Protein AF-A0A7C4M3K8-F1 (afdb_monomer_lite)

Secondary structure (DSSP, 8-state):
--HHHHHHHHHHTTPPP-HHHHHHHHHHHH-SS---HHHHHHHHHT-

Foldseek 3Di:
DDLVVVVVVCVVVVHDDDPVVSLLCVQCVPDPDRDDPVRSVVVVVVD

Structure (mmCIF, N/CA/C/O backbone):
data_AF-A0A7C4M3K8-F1
#
_entry.id   AF-A0A7C4M3K8-F1
#
loop_
_atom_site.group_PDB
_atom_site.id
_atom_site.type_symbol
_atom_site.label_atom_id
_atom_site.label_alt_id
_atom_site.label_comp_id
_atom_site.label_asym_id
_atom_site.label_entity_id
_atom_site.label_seq_id
_atom_site.pdbx_PDB_ins_code
_atom_site.Cartn_x
_atom_site.Cartn_y
_atom_site.Cartn_z
_atom_site.occupancy
_atom_site.B_iso_or_equiv
_atom_site.auth_seq_id
_atom_site.auth_comp_id
_atom_site.auth_asym_id
_atom_site.auth_atom_id
_atom_site.pdbx_PDB_model_num
ATOM 1 N N . MET A 1 1 ? 10.327 6.768 2.088 1.00 77.75 1 MET A N 1
ATOM 2 C CA . MET A 1 1 ? 9.244 7.301 2.941 1.00 77.75 1 MET A CA 1
ATOM 3 C C . MET A 1 1 ? 9.019 6.302 4.066 1.00 77.75 1 MET A C 1
ATOM 5 O O . MET A 1 1 ? 9.041 5.109 3.780 1.00 77.75 1 MET A O 1
ATOM 9 N N . LYS A 1 2 ? 8.901 6.741 5.322 1.00 86.69 2 LYS A N 1
ATOM 10 C CA . LYS A 1 2 ? 8.670 5.836 6.468 1.00 86.69 2 LYS A CA 1
ATOM 11 C C . LYS A 1 2 ? 7.180 5.498 6.602 1.00 86.69 2 LYS A C 1
ATOM 13 O O . LYS A 1 2 ? 6.335 6.280 6.173 1.00 86.69 2 LYS A O 1
ATOM 18 N N . THR A 1 3 ? 6.837 4.372 7.233 1.00 88.06 3 THR A N 1
ATOM 19 C CA . THR A 1 3 ? 5.436 3.934 7.413 1.00 88.06 3 THR A CA 1
ATOM 20 C C . THR A 1 3 ? 4.572 4.986 8.124 1.00 88.06 3 THR A C 1
ATOM 22 O O . THR A 1 3 ? 3.417 5.188 7.756 1.00 88.06 3 THR A O 1
ATOM 25 N N . GLU A 1 4 ? 5.130 5.723 9.085 1.00 92.75 4 GLU A N 1
ATOM 26 C CA . GLU A 1 4 ? 4.429 6.796 9.812 1.00 92.75 4 GLU A CA 1
ATOM 27 C C . GLU A 1 4 ? 3.987 7.941 8.887 1.00 92.75 4 GLU A C 1
ATOM 29 O O . GLU A 1 4 ? 2.871 8.446 9.004 1.00 92.75 4 GLU A O 1
ATOM 34 N N . GLU A 1 5 ? 4.827 8.301 7.913 1.00 94.12 5 GLU A N 1
ATOM 35 C CA . GLU A 1 5 ? 4.523 9.327 6.911 1.00 94.12 5 GLU A CA 1
ATOM 36 C C . GLU A 1 5 ? 3.403 8.858 5.971 1.00 94.12 5 GLU A C 1
ATOM 38 O O . GLU A 1 5 ? 2.542 9.648 5.584 1.00 94.12 5 GLU A O 1
ATOM 43 N N . ILE A 1 6 ? 3.369 7.562 5.631 1.00 94.19 6 ILE A N 1
ATOM 44 C CA . ILE A 1 6 ? 2.297 6.968 4.813 1.00 94.19 6 ILE A CA 1
ATOM 45 C C . ILE A 1 6 ? 0.971 7.044 5.573 1.00 94.19 6 ILE A C 1
ATOM 47 O O . ILE A 1 6 ? -0.040 7.470 5.017 1.00 94.19 6 ILE A O 1
ATOM 51 N N . ILE A 1 7 ? 0.973 6.682 6.858 1.00 95.06 7 ILE A N 1
ATOM 52 C CA . ILE A 1 7 ? -0.214 6.757 7.718 1.00 95.06 7 ILE A CA 1
ATOM 53 C C . ILE A 1 7 ? -0.733 8.195 7.801 1.00 95.06 7 ILE A C 1
ATOM 55 O O . ILE A 1 7 ? -1.940 8.405 7.670 1.00 95.06 7 ILE A O 1
ATOM 59 N N . ALA A 1 8 ? 0.156 9.174 7.998 1.00 96.06 8 ALA A N 1
ATOM 60 C CA . ALA A 1 8 ? -0.215 10.585 8.045 1.00 96.06 8 ALA A CA 1
ATOM 61 C C . ALA A 1 8 ? -0.897 11.024 6.740 1.00 96.06 8 ALA A C 1
ATOM 63 O O . ALA A 1 8 ? -2.023 11.515 6.776 1.00 96.06 8 ALA A O 1
ATOM 64 N N . ARG A 1 9 ? -0.293 10.726 5.582 1.00 95.31 9 ARG A N 1
ATOM 65 C CA . ARG A 1 9 ? -0.853 11.078 4.265 1.00 95.31 9 ARG A CA 1
ATOM 66 C C . ARG A 1 9 ? -2.182 10.393 3.961 1.00 95.31 9 ARG A C 1
ATOM 68 O O . ARG A 1 9 ? -3.083 11.009 3.392 1.00 95.31 9 ARG A O 1
ATOM 75 N N . LEU A 1 10 ? -2.339 9.127 4.346 1.00 95.12 10 LEU A N 1
ATOM 76 C CA . LEU A 1 10 ?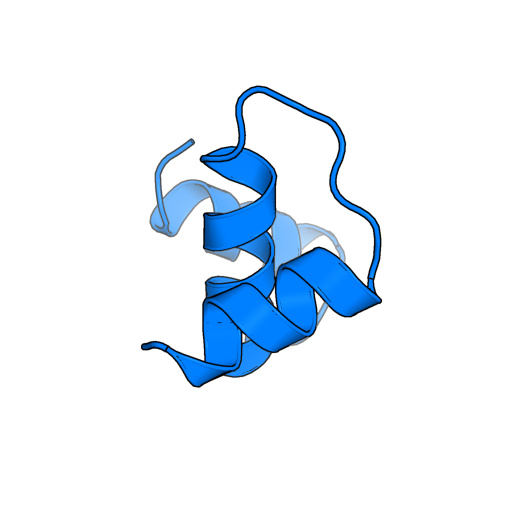 -3.612 8.418 4.191 1.00 95.12 10 LEU A CA 1
ATOM 77 C C . LEU A 1 10 ? -4.711 9.050 5.059 1.00 95.12 10 LEU A C 1
ATOM 79 O O . LEU A 1 10 ? -5.830 9.232 4.590 1.00 95.12 10 LEU A O 1
ATOM 83 N N . ARG A 1 11 ? -4.394 9.456 6.294 1.00 95.62 11 ARG A N 1
ATOM 84 C CA . ARG A 1 11 ? -5.348 10.152 7.173 1.00 95.62 11 ARG A CA 1
ATOM 85 C C . ARG A 1 11 ? -5.713 11.540 6.652 1.00 95.62 11 ARG A C 1
ATOM 87 O O . ARG A 1 11 ? -6.894 11.862 6.612 1.00 95.62 11 ARG A O 1
ATOM 94 N N . GLU A 1 12 ? -4.726 12.325 6.224 1.00 97.44 12 GLU A N 1
ATOM 95 C CA . GLU A 1 12 ? -4.929 13.660 5.639 1.00 97.44 12 GLU A CA 1
ATOM 96 C C . GLU A 1 12 ? -5.811 13.612 4.385 1.00 97.44 12 GLU A C 1
ATOM 98 O O . GLU A 1 12 ? -6.650 14.483 4.184 1.00 97.44 12 GLU A O 1
ATOM 103 N N . SER A 1 13 ? -5.675 12.561 3.573 1.00 96.12 13 SER A N 1
ATOM 104 C CA . SER A 1 13 ? -6.510 12.339 2.383 1.00 96.12 13 SER A CA 1
ATOM 105 C C . SER A 1 13 ? -7.886 11.723 2.682 1.00 96.12 13 SER A C 1
ATOM 107 O O . SER A 1 13 ? -8.638 11.431 1.754 1.00 96.12 13 SER A O 1
ATOM 109 N N . GLY A 1 14 ? -8.236 11.493 3.954 1.00 96.44 1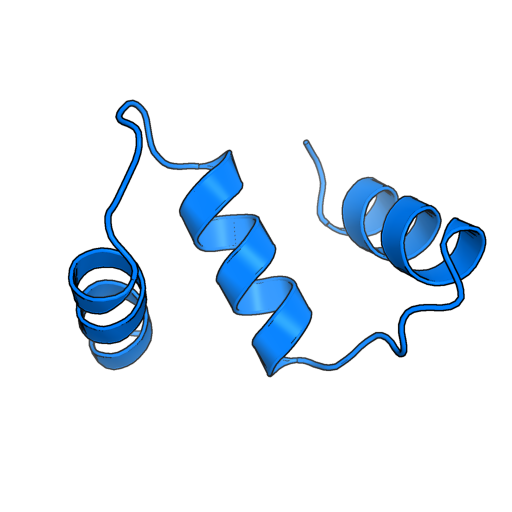4 GLY A N 1
ATOM 110 C CA . GLY A 1 14 ? -9.495 10.848 4.346 1.00 96.44 14 GLY A CA 1
ATOM 111 C C . GLY A 1 14 ? -9.573 9.361 3.973 1.00 96.44 14 GLY A C 1
ATOM 112 O O . GLY A 1 14 ? -10.632 8.736 4.067 1.00 96.44 14 GLY A O 1
ATOM 113 N N . VAL A 1 15 ? -8.458 8.760 3.556 1.00 96.56 15 VAL A N 1
ATOM 114 C CA . VAL A 1 15 ? -8.383 7.356 3.168 1.00 96.56 15 VAL A CA 1
ATOM 115 C C . VAL A 1 15 ? -8.189 6.501 4.414 1.00 96.56 15 VAL A C 1
ATOM 117 O O . VAL A 1 15 ? -7.185 6.583 5.120 1.00 96.56 15 VAL A O 1
ATOM 120 N N . LYS A 1 16 ? -9.143 5.599 4.671 1.00 96.44 16 LYS A N 1
ATOM 121 C CA . LYS A 1 16 ? -9.034 4.633 5.774 1.00 96.44 16 LYS A CA 1
ATOM 122 C C . LYS A 1 16 ? -7.710 3.865 5.700 1.00 96.44 16 LYS A C 1
ATOM 124 O O . LYS A 1 16 ? -7.436 3.184 4.708 1.00 96.44 16 LYS A O 1
ATOM 129 N N . VAL A 1 17 ? -6.934 3.930 6.776 1.00 96.31 17 VAL A N 1
ATOM 130 C CA . VAL A 1 17 ? -5.693 3.169 6.936 1.00 96.31 17 VAL A CA 1
ATOM 131 C C . VAL A 1 17 ? -6.053 1.708 7.198 1.00 96.31 17 VAL A C 1
ATOM 133 O O . VAL A 1 17 ? -6.743 1.398 8.167 1.00 96.31 17 VAL A O 1
ATOM 136 N N . THR A 1 18 ? -5.621 0.811 6.314 1.00 96.12 18 THR A N 1
ATOM 137 C CA . THR A 1 18 ? -5.799 -0.642 6.467 1.00 96.12 18 THR A CA 1
ATOM 138 C C . THR A 1 18 ? -4.455 -1.337 6.263 1.00 96.12 18 THR A C 1
ATOM 140 O O . THR A 1 18 ? -3.628 -0.794 5.523 1.00 96.12 18 THR A O 1
ATOM 143 N N . PRO A 1 19 ? -4.232 -2.527 6.855 1.00 94.12 19 PRO A N 1
ATOM 144 C CA . PRO A 1 19 ? -2.987 -3.269 6.661 1.00 94.12 19 PRO A CA 1
ATOM 145 C C . PRO A 1 19 ? -2.655 -3.485 5.180 1.00 94.12 19 PRO A C 1
ATOM 147 O O . PRO A 1 19 ? -1.526 -3.252 4.761 1.00 94.12 19 PRO A O 1
ATOM 150 N N . GLN A 1 20 ? -3.661 -3.817 4.363 1.00 95.19 20 GLN A N 1
ATOM 151 C CA . GLN A 1 20 ? -3.476 -4.017 2.926 1.00 95.19 20 GLN A CA 1
ATOM 152 C C . GLN A 1 20 ? -3.051 -2.731 2.20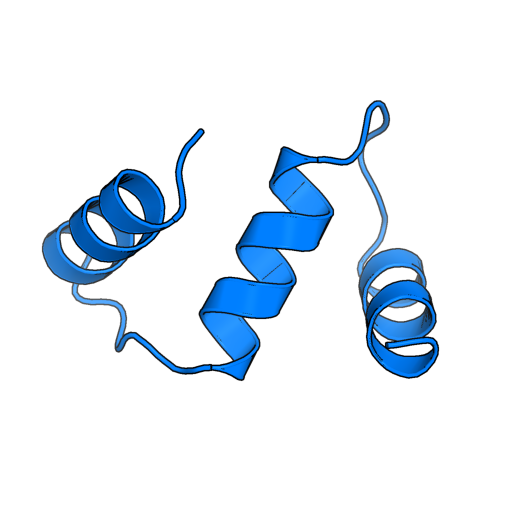4 1.00 95.19 20 GLN A C 1
ATOM 154 O O . GLN A 1 20 ? -2.124 -2.761 1.404 1.00 95.19 20 GLN A O 1
ATOM 159 N N . ARG A 1 21 ? -3.687 -1.585 2.492 1.00 95.44 21 ARG A N 1
ATOM 160 C CA . ARG A 1 21 ? -3.313 -0.300 1.871 1.00 95.44 21 ARG A CA 1
ATOM 161 C C . ARG A 1 21 ? -1.897 0.126 2.244 1.00 95.44 21 ARG A C 1
ATOM 163 O O . ARG A 1 21 ? -1.177 0.621 1.386 1.00 95.44 21 ARG A O 1
ATOM 170 N N . LEU A 1 22 ? -1.497 -0.094 3.496 1.00 94.56 22 LEU A N 1
ATOM 171 C CA . LEU A 1 22 ? -0.129 0.171 3.939 1.00 94.56 22 LEU A CA 1
ATOM 172 C C . LEU A 1 22 ? 0.872 -0.708 3.189 1.00 94.56 22 LEU A C 1
ATOM 174 O O . LEU A 1 22 ? 1.834 -0.179 2.645 1.00 94.56 22 LEU A O 1
ATOM 178 N N . ALA A 1 23 ? 0.600 -2.011 3.076 1.00 93.56 23 ALA A N 1
ATOM 179 C CA . ALA A 1 23 ? 1.455 -2.936 2.339 1.00 93.56 23 ALA A CA 1
ATOM 180 C C . ALA A 1 23 ? 1.591 -2.555 0.852 1.00 93.56 23 ALA A C 1
ATOM 182 O O . ALA A 1 23 ? 2.700 -2.555 0.328 1.00 93.56 23 ALA A O 1
ATOM 183 N N . ILE A 1 24 ? 0.495 -2.156 0.192 1.00 95.25 24 ILE A N 1
ATOM 184 C CA . ILE A 1 24 ? 0.528 -1.659 -1.195 1.00 95.25 24 ILE A CA 1
ATOM 185 C C . ILE A 1 24 ? 1.427 -0.420 -1.302 1.00 95.25 24 ILE A C 1
ATOM 187 O O . ILE A 1 24 ? 2.293 -0.355 -2.174 1.00 95.25 24 ILE A O 1
ATOM 191 N N . CYS A 1 25 ? 1.251 0.561 -0.411 1.00 94.81 25 CYS A N 1
ATOM 192 C CA . CYS A 1 25 ? 2.078 1.766 -0.403 1.00 94.81 25 CYS A CA 1
ATOM 193 C C . CYS A 1 25 ? 3.559 1.445 -0.164 1.00 94.81 25 CYS A C 1
ATOM 195 O O . CYS A 1 25 ? 4.407 2.029 -0.829 1.00 94.81 25 CYS A O 1
ATOM 197 N N . GLU A 1 26 ? 3.880 0.516 0.739 1.00 92.44 26 GLU A N 1
ATOM 198 C CA . GLU A 1 26 ? 5.257 0.071 0.982 1.00 92.44 26 GLU A CA 1
ATOM 199 C C . GLU A 1 26 ? 5.892 -0.537 -0.273 1.00 92.44 26 GLU A C 1
ATOM 201 O O . GLU A 1 26 ? 7.018 -0.178 -0.618 1.00 92.44 26 GLU A O 1
ATOM 206 N N . VAL A 1 27 ? 5.173 -1.409 -0.988 1.00 93.31 27 VAL A N 1
ATOM 207 C CA . VAL A 1 27 ? 5.668 -2.034 -2.227 1.00 93.31 27 VAL A CA 1
ATOM 208 C C . VAL A 1 27 ? 5.925 -0.976 -3.300 1.00 93.31 27 VAL A C 1
ATOM 210 O O . VAL A 1 27 ? 7.008 -0.925 -3.877 1.00 93.31 27 VAL A O 1
ATOM 213 N N . ILE A 1 28 ? 4.970 -0.072 -3.526 1.00 94.38 28 ILE A N 1
ATOM 214 C CA . ILE A 1 28 ? 5.103 0.970 -4.553 1.00 94.38 28 ILE A CA 1
ATOM 215 C C . ILE A 1 28 ? 6.242 1.940 -4.212 1.00 94.38 28 ILE A C 1
ATOM 217 O O . ILE A 1 28 ? 7.014 2.309 -5.091 1.00 94.38 28 ILE A O 1
ATOM 221 N N . LEU A 1 29 ? 6.371 2.346 -2.945 1.00 92.81 29 LEU A N 1
ATOM 222 C CA . LEU A 1 29 ? 7.378 3.321 -2.511 1.00 92.81 29 LEU A CA 1
ATOM 223 C C . LEU A 1 29 ? 8.789 2.734 -2.372 1.00 92.81 29 LEU A C 1
ATOM 225 O O . LEU A 1 29 ? 9.751 3.501 -2.325 1.00 92.81 29 LEU A O 1
ATOM 229 N N . SER A 1 30 ? 8.922 1.410 -2.264 1.00 90.56 30 SER A N 1
ATOM 230 C CA . SER A 1 30 ? 10.218 0.715 -2.249 1.00 90.56 30 SER A CA 1
ATOM 231 C C . SER A 1 30 ? 10.673 0.250 -3.635 1.00 90.56 30 SER A C 1
ATOM 233 O O . SER A 1 30 ? 11.861 -0.027 -3.821 1.00 90.56 30 SER A O 1
ATOM 235 N N . SER A 1 31 ? 9.766 0.202 -4.614 1.00 90.38 31 SER A N 1
ATOM 236 C CA . SER A 1 31 ? 10.090 -0.145 -5.996 1.00 90.38 31 SER A CA 1
ATOM 237 C C . SER A 1 31 ? 10.951 0.932 -6.667 1.00 90.38 31 SER A C 1
ATOM 239 O O . SER A 1 31 ? 10.678 2.127 -6.565 1.00 90.38 31 SER A O 1
ATOM 241 N N . LYS A 1 32 ? 11.993 0.502 -7.390 1.00 92.00 32 LYS A N 1
ATOM 242 C CA . LYS A 1 32 ? 12.830 1.387 -8.227 1.00 92.00 32 LYS A CA 1
ATOM 243 C C . LYS A 1 32 ? 12.180 1.720 -9.569 1.00 92.00 32 LYS A C 1
ATOM 245 O O . LYS A 1 32 ? 12.508 2.735 -10.174 1.00 92.00 32 LYS A O 1
ATOM 250 N N . GLU A 1 33 ? 11.293 0.849 -10.033 1.00 93.44 33 GLU A N 1
ATOM 251 C CA . GLU A 1 33 ? 10.532 1.007 -11.271 1.00 93.44 33 GLU A CA 1
ATOM 252 C C . GLU A 1 33 ? 9.079 1.356 -10.945 1.00 93.44 33 GLU A C 1
ATOM 254 O O . GLU A 1 33 ? 8.669 1.277 -9.787 1.00 93.44 33 GLU A O 1
ATOM 259 N N . HIS A 1 34 ? 8.293 1.730 -11.955 1.00 93.94 34 HIS A N 1
ATOM 260 C CA . HIS A 1 34 ? 6.856 1.940 -11.802 1.00 93.94 34 HIS A CA 1
ATOM 261 C C . HIS A 1 34 ? 6.116 0.612 -12.036 1.00 93.94 34 HIS A C 1
ATOM 263 O O . HIS A 1 34 ? 5.951 0.222 -13.195 1.00 93.94 34 HIS A O 1
ATOM 269 N N . PRO A 1 35 ? 5.705 -0.114 -10.976 1.00 95.25 35 PRO A N 1
ATOM 270 C CA . PRO A 1 35 ? 5.105 -1.426 -11.138 1.00 95.25 35 PRO A CA 1
ATOM 271 C C . PRO A 1 35 ? 3.666 -1.312 -11.644 1.00 95.25 35 PRO A C 1
ATOM 273 O O . PRO A 1 35 ? 2.924 -0.390 -11.304 1.00 95.25 35 PRO A O 1
ATOM 276 N N . THR A 1 36 ? 3.250 -2.309 -12.411 1.00 97.31 36 THR A N 1
ATOM 277 C CA . THR A 1 36 ? 1.842 -2.550 -12.736 1.00 97.31 36 THR A CA 1
ATOM 278 C C . THR A 1 36 ? 1.088 -3.106 -11.526 1.00 97.31 36 THR A C 1
ATOM 280 O O . THR A 1 36 ? 1.684 -3.616 -10.575 1.00 97.31 36 THR A O 1
ATOM 283 N N . ALA A 1 37 ? -0.246 -3.050 -11.568 1.00 96.06 37 ALA A N 1
ATOM 284 C CA . ALA A 1 37 ? -1.087 -3.612 -10.512 1.00 96.06 37 ALA A CA 1
ATOM 285 C C . ALA A 1 37 ? -0.833 -5.117 -10.297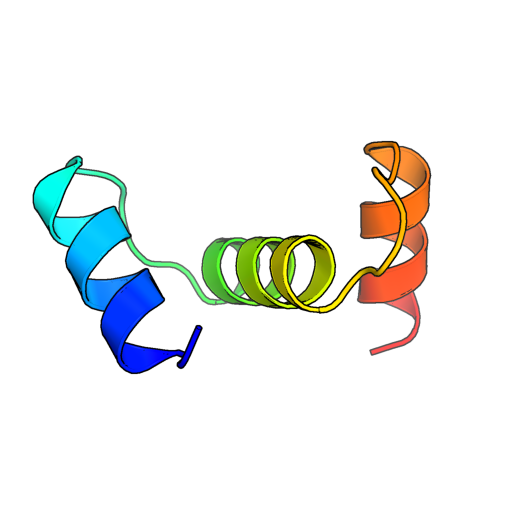 1.00 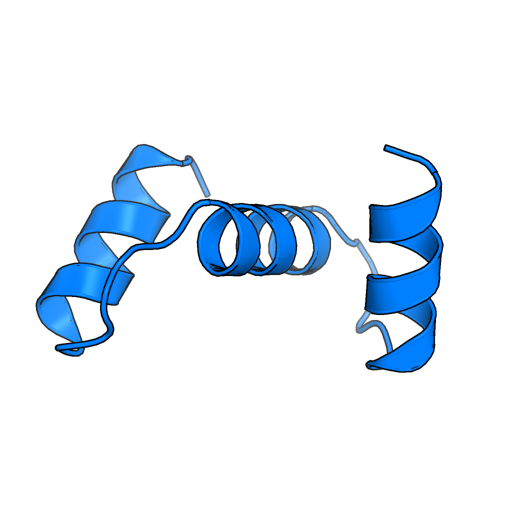96.06 37 ALA A C 1
ATOM 287 O O . ALA A 1 37 ? -0.729 -5.552 -9.150 1.00 96.06 37 ALA A O 1
ATOM 288 N N . ASP A 1 38 ? -0.659 -5.885 -11.377 1.00 96.81 38 ASP A N 1
ATOM 289 C CA . ASP A 1 38 ? -0.377 -7.324 -11.305 1.00 96.81 38 ASP A CA 1
ATOM 290 C C . ASP A 1 38 ? 0.980 -7.601 -10.650 1.00 96.81 38 ASP A C 1
ATOM 292 O O . ASP A 1 38 ? 1.101 -8.495 -9.817 1.00 96.81 38 ASP A O 1
ATOM 296 N N . GLN A 1 39 ? 1.998 -6.788 -10.947 1.00 95.44 39 GLN A N 1
ATOM 297 C CA . GLN A 1 39 ? 3.307 -6.907 -10.298 1.00 95.44 39 GLN A CA 1
ATOM 298 C C . GLN A 1 39 ? 3.233 -6.602 -8.799 1.00 95.44 39 GLN A C 1
ATOM 300 O O . GLN A 1 39 ? 3.840 -7.318 -8.006 1.00 95.44 39 GLN A O 1
ATOM 305 N N . VAL A 1 40 ? 2.469 -5.579 -8.392 1.00 95.94 40 VAL A N 1
ATOM 306 C CA . VAL A 1 40 ? 2.238 -5.289 -6.966 1.00 95.94 40 VAL A CA 1
ATOM 307 C C . VAL A 1 40 ? 1.518 -6.457 -6.293 1.00 95.94 40 VAL A C 1
ATOM 309 O O . VAL A 1 40 ? 1.898 -6.857 -5.195 1.00 95.94 40 VAL A O 1
ATOM 312 N N . TYR A 1 41 ? 0.503 -7.021 -6.948 1.00 95.81 41 TYR A N 1
ATOM 313 C CA . TYR A 1 41 ? -0.240 -8.167 -6.432 1.00 95.81 41 TYR A CA 1
ATOM 314 C C . TYR A 1 41 ? 0.656 -9.396 -6.233 1.00 95.81 41 TYR A C 1
ATOM 316 O O . TYR A 1 41 ? 0.666 -9.978 -5.146 1.00 95.81 41 TYR A O 1
ATOM 324 N N . GLU A 1 42 ? 1.446 -9.762 -7.244 1.00 94.62 42 GLU A N 1
ATOM 325 C CA . GLU A 1 42 ? 2.369 -10.896 -7.162 1.00 94.62 42 GLU A CA 1
ATOM 326 C C . GLU A 1 42 ? 3.451 -10.682 -6.099 1.00 94.62 42 GLU A C 1
ATOM 328 O O . GLU A 1 42 ? 3.811 -11.618 -5.388 1.00 94.62 42 GLU A O 1
ATOM 333 N N . GLU A 1 43 ? 3.943 -9.454 -5.925 1.00 91.62 43 GLU A N 1
ATOM 334 C CA . GLU A 1 43 ? 4.919 -9.148 -4.878 1.00 91.62 43 GLU A CA 1
ATOM 335 C C . GLU A 1 43 ? 4.311 -9.250 -3.474 1.00 91.62 43 GLU A C 1
ATOM 337 O O . GLU A 1 43 ? 4.922 -9.812 -2.566 1.00 91.62 43 GLU A O 1
ATOM 342 N N . MET A 1 44 ? 3.070 -8.792 -3.296 1.00 91.25 44 MET A N 1
ATOM 343 C CA . MET A 1 44 ? 2.347 -8.945 -2.032 1.00 91.25 44 MET A CA 1
ATOM 344 C C . MET A 1 44 ? 2.035 -10.404 -1.695 1.00 91.25 44 MET A C 1
ATOM 346 O O . MET A 1 44 ? 1.979 -10.739 -0.519 1.00 91.25 44 MET A O 1
ATOM 350 N N . LYS A 1 45 ? 1.836 -11.270 -2.695 1.00 91.56 45 LYS A N 1
ATOM 351 C CA . LYS A 1 45 ? 1.553 -12.701 -2.500 1.00 91.56 45 LYS A CA 1
ATOM 352 C C . LYS A 1 45 ? 2.768 -13.499 -2.012 1.00 91.56 45 LYS A C 1
ATOM 354 O O . LYS A 1 45 ? 2.599 -14.563 -1.424 1.00 91.56 45 LYS A O 1
ATOM 359 N N . LYS A 1 46 ? 3.985 -13.013 -2.273 1.00 81.94 46 LYS A N 1
ATOM 360 C CA . LYS A 1 46 ? 5.234 -13.625 -1.783 1.00 81.94 46 LYS A CA 1
ATOM 361 C C . LYS A 1 46 ? 5.518 -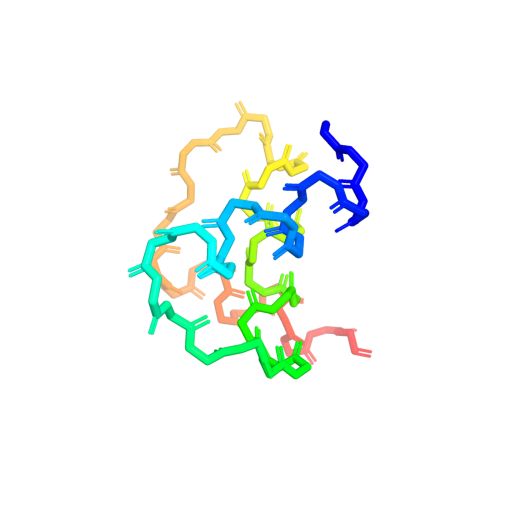13.308 -0.310 1.00 81.94 46 LYS A C 1
ATOM 363 O O . LYS A 1 46 ? 6.399 -13.939 0.271 1.00 81.94 46 LYS A O 1
ATOM 368 N N . ARG A 1 47 ? 4.835 -12.306 0.247 1.00 68.81 47 ARG A N 1
ATOM 369 C CA . ARG A 1 47 ? 4.988 -11.814 1.620 1.00 68.81 47 ARG A CA 1
ATOM 370 C C . ARG A 1 47 ? 4.010 -12.512 2.558 1.00 68.81 47 ARG A C 1
ATOM 372 O O . ARG A 1 47 ? 4.421 -12.750 3.713 1.00 68.81 47 ARG A O 1
#

Sequence (47 aa):
MKTEEIIARLRESGVKVTPQRLAICEVILSSKEHPTADQVYEEMKKR

Radius of gyration: 10.97 Å; chains: 1; bounding box: 22×27×22 Å

pLDDT: mean 93.08, std 5.14, range [68.81, 97.44]